Protein 6U8I (pdb70)

Nearest PDB structures (foldseek):
  2yem-assembly2_B  TM=1.000E+00  e=7.902E-17  Homo sapiens
  7oeo-assembly1_AAA  TM=9.994E-01  e=1.104E-16  Homo sapiens
  7jkz-assembly1_A  TM=9.967E-01  e=1.458E-16  Homo sapiens
  7jx7-assembly1_A  TM=9.937E-01  e=8.054E-15  Homo sapiens
  6wwb-assembly1_A  TM=9.922E-01  e=1.064E-14  Homo sapiens

Structure (mmCIF, N/CA/C/O backbone):
data_6U8I
#
_entry.id   6U8I
#
_cell.length_a   69.775
_cell.length_b   69.775
_cell.length_c   32.150
_cell.angle_alpha   90.000
_cell.angle_beta   90.000
_cell.angle_gamma   90.000
#
_symmetry.space_group_name_H-M   'P 4'
#
loop_
_entity.id
_entity.type
_entity.pdbx_description
1 polymer 'Bromodomain-containing protein 4'
2 polymer 'cyclic peptide 3.2_2'
3 non-polymer 'AMINO GROUP'
4 water water
#
loop_
_atom_site.group_PDB
_atom_site.id
_atom_site.type_symbol
_atom_site.label_atom_id
_atom_site.label_alt_id
_atom_site.label_comp_id
_atom_site.label_asym_id
_atom_site.label_entity_id
_atom_site.label_seq_id
_atom_site.pdbx_PDB_ins_code
_atom_site.Cartn_x
_atom_site.Cartn_y
_atom_site.Cartn_z
_atom_site.occupancy
_atom_site.B_iso_or_equiv
_atom_site.auth_seq_id
_atom_site.auth_comp_id
_atom_site.auth_asym_id
_atom_site.auth_atom_id
_atom_site.pdbx_PDB_model_num
ATOM 1 N N . SER A 1 10 ? 32.98215 -16.38919 -19.14852 1.000 26.65606 351 SER A N 1
ATOM 2 C CA . SER A 1 10 ? 31.74081 -17.11025 -18.89509 1.000 32.08447 351 SER A CA 1
ATOM 3 C C . SER A 1 10 ? 31.75921 -17.75968 -17.51650 1.000 32.36319 351 SER A C 1
ATOM 4 O O . SER A 1 10 ? 30.78472 -17.67834 -16.76902 1.000 33.08870 351 SER A O 1
ATOM 7 N N . GLU A 1 11 ? 32.87570 -18.41061 -17.18322 1.000 37.62493 352 GLU A N 1
ATOM 8 C CA . GLU A 1 11 ? 32.99665 -19.01757 -15.86299 1.000 40.64861 352 GLU A CA 1
ATOM 9 C C . GLU A 1 11 ? 33.11099 -17.95855 -14.77419 1.000 38.00138 352 GLU A C 1
ATOM 10 O O . GLU A 1 11 ? 32.65359 -18.17841 -13.64710 1.000 36.14550 352 GLU A O 1
ATOM 16 N N . GLN A 1 12 ? 33.71069 -16.80779 -15.08818 1.000 35.86483 353 GLN A N 1
ATOM 17 C CA . GLN A 1 12 ? 33.74623 -15.70889 -14.13102 1.000 38.90317 353 GLN A CA 1
ATOM 18 C C . GLN A 1 12 ? 32.40593 -14.99292 -14.04073 1.000 33.05511 353 GLN A C 1
ATOM 19 O O . GLN A 1 12 ? 32.08689 -14.41790 -12.99430 1.000 29.37741 353 GLN A O 1
ATOM 25 N N . LEU A 1 13 ? 31.61525 -15.00997 -15.11775 1.000 43.77217 354 LEU A N 1
ATOM 26 C CA . LEU A 1 13 ? 30.26180 -14.47088 -15.04109 1.000 33.04669 354 LEU A CA 1
ATOM 27 C C . LEU A 1 13 ? 29.37799 -15.31917 -14.13789 1.000 27.58237 354 LEU A C 1
ATOM 28 O O . LEU A 1 13 ? 28.48567 -14.78590 -13.46875 1.000 29.51285 354 LEU A O 1
ATOM 33 N N . LYS A 1 14 ? 29.60690 -16.63501 -14.10656 1.000 26.50033 355 LYS A N 1
ATOM 34 C CA . LYS A 1 14 ? 28.88994 -17.48426 -13.16273 1.000 32.74606 355 LYS A CA 1
ATOM 35 C C . LYS A 1 14 ? 29.27465 -17.16122 -11.72605 1.000 34.23584 355 LYS A C 1
ATOM 36 O O . LYS A 1 14 ? 28.43457 -17.25681 -10.82359 1.000 33.93501 355 LYS A O 1
ATOM 42 N N . CYS A 1 15 ? 30.53314 -16.77935 -11.49540 1.000 21.57719 356 CYS A N 1
ATOM 43 C CA . CYS A 1 15 ? 30.93975 -16.34902 -10.16270 1.000 28.33586 356 CYS A CA 1
ATOM 44 C C . CYS A 1 15 ? 30.26394 -15.03846 -9.78133 1.000 29.04737 356 CYS A C 1
ATOM 45 O O . CYS A 1 15 ? 29.90150 -14.83691 -8.61646 1.000 25.46712 356 CYS A O 1
ATOM 48 N N . CYS A 1 16 ? 30.08251 -14.13800 -10.75141 1.000 21.33589 357 CYS A N 1
ATOM 49 C CA . CYS A 1 16 ? 29.37955 -12.88803 -10.48064 1.000 26.65924 357 CYS A CA 1
ATOM 50 C C . CYS A 1 16 ? 27.94037 -13.14654 -10.05418 1.000 29.40750 357 CYS A C 1
ATOM 51 O O . CYS A 1 16 ? 27.39676 -12.42702 -9.20775 1.000 29.05824 357 CYS A O 1
ATOM 54 N N . SER A 1 17 ? 27.30478 -14.16937 -10.63186 1.000 30.30213 358 SER A N 1
ATOM 55 C CA . SER A 1 17 ? 25.96216 -14.53769 -10.19827 1.000 30.07863 358 SER A CA 1
ATOM 56 C C . SER A 1 17 ? 25.97303 -15.12836 -8.79454 1.000 20.45610 358 SER A C 1
ATOM 57 O O . SER A 1 17 ? 25.02355 -14.92407 -8.02968 1.000 28.02948 358 SER A O 1
ATOM 60 N N . GLY A 1 18 ? 27.03184 -15.85647 -8.43756 1.000 21.02106 359 GLY A N 1
ATOM 61 C CA . GLY A 1 18 ? 27.12796 -16.38560 -7.08748 1.000 27.18055 359 GLY A CA 1
ATOM 62 C C . GLY A 1 18 ? 27.41991 -15.30842 -6.06063 1.000 26.94155 359 GLY A C 1
ATOM 63 O O . GLY A 1 18 ? 26.93601 -15.37183 -4.92701 1.000 29.47344 359 GLY A O 1
ATOM 64 N N . ILE A 1 19 ? 28.21746 -14.30717 -6.44030 1.000 22.52212 360 ILE A N 1
ATOM 65 C CA . ILE A 1 19 ? 28.49798 -13.19212 -5.53906 1.000 24.75173 360 ILE A CA 1
ATOM 66 C C . ILE A 1 19 ? 27.21927 -12.41970 -5.24448 1.000 30.38737 360 ILE A C 1
ATOM 67 O O . ILE A 1 19 ? 26.91165 -12.10591 -4.08804 1.000 28.65138 360 ILE A O 1
ATOM 72 N N . LEU A 1 20 ? 26.45074 -12.10713 -6.29054 1.000 23.50298 361 LEU A N 1
ATOM 73 C CA . LEU A 1 20 ? 25.18364 -11.41413 -6.09259 1.000 20.40494 361 LEU A CA 1
ATOM 74 C C . LEU A 1 20 ? 24.19301 -12.27445 -5.32043 1.000 23.64009 361 LEU A C 1
ATOM 75 O O . LEU A 1 20 ? 23.34200 -11.74430 -4.59611 1.000 22.19720 361 LEU A O 1
ATOM 80 N N . LYS A 1 21 ? 24.28921 -13.59917 -5.45727 1.000 24.31342 362 LYS A N 1
ATOM 81 C CA . LYS A 1 21 ? 23.40167 -14.48536 -4.71218 1.000 25.81360 362 LYS A CA 1
ATOM 82 C C . LYS A 1 21 ? 23.68057 -14.41358 -3.21551 1.000 24.89869 362 LYS A C 1
ATOM 83 O O . LYS A 1 21 ? 22.74581 -14.39796 -2.40586 1.000 23.02784 362 LYS A O 1
ATOM 89 N N . GLU A 1 22 ? 24.95868 -14.36794 -2.82614 1.000 19.96901 363 GLU A N 1
ATOM 90 C CA . GLU A 1 22 ? 25.28187 -14.19541 -1.41355 1.000 26.28785 363 GLU A CA 1
ATOM 91 C C . GLU A 1 22 ? 24.94666 -12.78946 -0.93347 1.000 24.12327 363 GLU A C 1
ATOM 92 O O . GLU A 1 22 ? 24.54164 -12.61081 0.22061 1.000 26.34901 363 GLU A O 1
ATOM 98 N N . MET A 1 23 ? 25.10447 -11.78353 -1.79824 1.000 26.82128 364 MET A N 1
ATOM 99 C CA . MET A 1 23 ? 24.68539 -10.43267 -1.43969 1.000 24.51769 364 MET A CA 1
ATOM 100 C C . MET A 1 23 ? 23.18991 -10.37277 -1.15368 1.000 25.33560 364 MET A C 1
ATOM 101 O O . MET A 1 23 ? 22.73911 -9.51857 -0.38127 1.000 20.02028 364 MET A O 1
ATOM 106 N N . PHE A 1 24 ? 22.41046 -11.27038 -1.75908 1.000 20.59005 365 PHE A N 1
ATOM 107 C CA . PHE A 1 24 ? 20.98636 -11.39552 -1.47920 1.000 20.56181 365 PHE A CA 1
ATOM 108 C C . PHE A 1 24 ? 20.68415 -12.32600 -0.31247 1.000 19.43166 365 PHE A C 1
ATOM 109 O O . PHE A 1 24 ? 19.54420 -12.34037 0.16493 1.000 21.34374 365 PHE A O 1
ATOM 117 N N . ALA A 1 25 ? 21.66446 -13.09836 0.15025 1.000 17.65889 366 ALA A N 1
ATOM 118 C CA . ALA A 1 25 ? 21.41842 -14.11504 1.16123 1.000 18.62194 366 ALA A CA 1
ATOM 119 C C . ALA A 1 25 ? 20.99887 -13.48455 2.48707 1.000 21.45277 366 ALA A C 1
ATOM 120 O O . ALA A 1 25 ? 21.28736 -12.32006 2.77763 1.000 20.87685 366 ALA A O 1
ATOM 122 N N . LYS A 1 26 ? 20.30669 -14.28605 3.30104 1.000 20.28119 367 LYS A N 1
ATOM 123 C CA . LYS A 1 26 ? 19.80964 -13.81414 4.58822 1.000 26.31168 367 LYS A CA 1
ATOM 124 C C . LYS A 1 26 ? 20.93678 -13.47254 5.55667 1.000 27.25926 367 LYS A C 1
ATOM 125 O O . LYS A 1 26 ? 20.70446 -12.74337 6.52732 1.000 28.88487 367 LYS A O 1
ATOM 131 N N . LYS A 1 27 ? 22.15226 -13.96735 5.30962 1.000 26.13808 368 LYS A N 1
ATOM 132 C CA . LYS A 1 27 ? 23.26686 -13.65794 6.19843 1.000 26.51311 368 LYS A CA 1
ATOM 133 C C . LYS A 1 27 ? 23.60087 -12.17070 6.18932 1.000 25.41078 368 LYS A C 1
ATOM 134 O O . LYS A 1 27 ? 24.07693 -11.63654 7.19748 1.000 26.85658 368 LYS A O 1
ATOM 140 N N . HIS A 1 28 ? 23.35626 -11.48634 5.07175 1.000 20.97815 369 HIS A N 1
ATOM 141 C CA . HIS A 1 28 ? 23.68904 -10.07489 4.92573 1.000 22.68692 369 HIS A CA 1
ATOM 142 C C . HIS A 1 28 ? 22.46055 -9.17419 4.89227 1.000 28.91029 369 HIS A C 1
ATOM 143 O O . HIS A 1 28 ? 22.60185 -7.96428 4.68531 1.000 29.83668 369 HIS A O 1
ATOM 150 N N . ALA A 1 29 ? 21.26374 -9.72901 5.10543 1.000 23.57434 370 ALA A N 1
ATOM 151 C CA . ALA A 1 29 ? 20.03626 -8.97522 4.86468 1.000 26.54793 370 ALA A CA 1
ATOM 152 C C . ALA A 1 29 ? 19.91916 -7.75251 5.76667 1.000 24.11098 370 ALA A C 1
ATOM 153 O O . ALA A 1 29 ? 19.29902 -6.75575 5.37802 1.000 24.50585 370 ALA A O 1
ATOM 155 N N . ALA A 1 30 ? 20.50868 -7.79890 6.96268 1.000 20.28664 371 ALA A N 1
ATOM 156 C CA . ALA A 1 30 ? 20.34681 -6.69790 7.90529 1.000 21.41550 371 ALA A CA 1
ATOM 157 C C . ALA A 1 30 ? 20.99224 -5.40629 7.41875 1.000 28.97808 371 ALA A C 1
ATOM 158 O O . ALA A 1 30 ? 20.58582 -4.32510 7.85842 1.000 26.49028 371 ALA A O 1
ATOM 160 N N . TYR A 1 31 ? 21.98252 -5.48659 6.52723 1.000 23.25235 372 TYR A N 1
ATOM 161 C CA . TYR A 1 31 ? 22.59034 -4.29632 5.95207 1.000 22.05364 372 TYR A CA 1
ATOM 162 C C . TYR A 1 31 ? 22.51487 -4.23525 4.43315 1.000 24.45736 372 TYR A C 1
ATOM 163 O O . TYR A 1 31 ? 22.84715 -3.19086 3.86131 1.000 28.09993 372 TYR A O 1
ATOM 172 N N . ALA A 1 32 ? 22.07845 -5.30259 3.76465 1.000 22.30731 373 ALA A N 1
ATOM 173 C CA . ALA A 1 32 ? 22.02288 -5.31269 2.30886 1.000 21.56183 373 ALA A CA 1
ATOM 174 C C . ALA A 1 32 ? 20.65389 -4.94986 1.74976 1.000 27.39163 373 ALA A C 1
ATOM 175 O O . ALA A 1 32 ? 20.55717 -4.62906 0.55936 1.000 24.10664 373 ALA A O 1
ATOM 177 N N . TRP A 1 33 ? 19.60451 -4.97497 2.57264 1.000 26.66131 374 TRP A N 1
ATOM 178 C CA . TRP A 1 33 ? 18.25588 -4.77725 2.04927 1.000 19.23185 374 TRP A CA 1
ATOM 179 C C . TRP A 1 33 ? 18.00213 -3.41510 1.39595 1.000 23.96639 374 TRP A C 1
ATOM 180 O O . TRP A 1 33 ? 17.17764 -3.37476 0.46601 1.000 20.16161 374 TRP A O 1
ATOM 191 N N . PRO A 1 34 ? 18.62311 -2.29555 1.79906 1.000 20.68265 375 PRO A N 1
ATOM 192 C CA . PRO A 1 34 ? 18.33369 -1.02642 1.10466 1.000 23.70269 375 PRO A CA 1
ATOM 193 C C . PRO A 1 34 ? 18.73095 -1.02050 -0.36232 1.000 22.62058 375 PRO A C 1
ATOM 194 O O . PRO A 1 34 ? 18.32704 -0.10314 -1.08925 1.000 22.92717 375 PRO A O 1
ATOM 198 N N . PHE A 1 35 ? 19.49660 -2.00828 -0.82027 1.000 17.74918 376 PHE A N 1
ATOM 199 C CA . PHE A 1 35 ? 19.98489 -2.05326 -2.19022 1.000 19.23307 376 PHE A CA 1
ATOM 200 C C . PHE A 1 35 ? 19.33632 -3.16625 -3.00111 1.000 20.24708 376 PHE A C 1
ATOM 201 O O . PHE A 1 35 ? 19.75065 -3.41408 -4.13825 1.000 20.75322 376 PHE A O 1
ATOM 209 N N . TYR A 1 36 ? 18.32158 -3.83315 -2.44475 1.000 20.24784 377 TYR A N 1
ATOM 210 C CA . TYR A 1 36 ? 17.67460 -4.93936 -3.14338 1.000 21.62068 377 TYR A CA 1
ATOM 211 C C . TYR A 1 36 ? 17.00365 -4.46968 -4.42858 1.000 26.22349 377 TYR A C 1
ATOM 212 O O . TYR A 1 36 ? 17.19214 -5.06663 -5.49459 1.000 22.45167 377 TYR A O 1
ATOM 221 N N . LYS A 1 37 ? 16.21623 -3.40378 -4.34615 1.000 21.79964 378 LYS A N 1
ATOM 222 C CA . LYS A 1 37 ? 15.33606 -2.96941 -5.41738 1.000 25.24488 378 LYS A CA 1
ATOM 223 C C . LYS A 1 37 ? 15.62415 -1.52353 -5.81027 1.000 25.67625 378 LYS A C 1
ATOM 224 O O . LYS A 1 37 ? 16.28316 -0.78859 -5.06429 1.000 22.25853 378 LYS A O 1
ATOM 230 N N . PRO A 1 38 ? 15.16539 -1.08785 -6.98863 1.000 19.29547 379 PRO A N 1
ATOM 231 C CA . PRO A 1 38 ? 15.44101 0.28859 -7.42010 1.000 28.56129 379 PRO A CA 1
ATOM 232 C C . PRO A 1 38 ? 14.87409 1.31638 -6.45295 1.000 26.99381 379 PRO A C 1
ATOM 233 O O . PRO A 1 38 ? 13.84392 1.10158 -5.81016 1.000 31.87524 379 PRO A O 1
ATOM 237 N N . VAL A 1 39 ? 15.56826 2.44778 -6.35834 1.000 29.88871 380 VAL A N 1
ATOM 238 C CA . VAL A 1 39 ? 15.12917 3.55288 -5.51189 1.000 25.85694 380 VAL A CA 1
ATOM 239 C C . VAL A 1 39 ? 13.91644 4.20226 -6.17295 1.000 31.31586 380 VAL A C 1
ATOM 240 O O . VAL A 1 39 ? 14.04935 4.91489 -7.17164 1.000 27.97261 380 VAL A O 1
ATOM 244 N N . ASP A 1 40 ? 12.73095 3.94933 -5.62313 1.000 33.16947 381 ASP A N 1
ATOM 245 C CA . ASP A 1 40 ? 11.49068 4.52668 -6.13707 1.000 29.48795 381 ASP A CA 1
ATOM 246 C C . ASP A 1 40 ? 11.42302 5.97892 -5.68178 1.000 30.52309 381 ASP A C 1
ATOM 247 O O . ASP A 1 40 ? 11.01327 6.27048 -4.55629 1.000 26.88946 381 ASP A O 1
ATOM 252 N N . VAL A 1 41 ? 11.82122 6.90017 -6.56356 1.000 30.98147 382 VAL A N 1
ATOM 253 C CA . VAL A 1 41 ? 11.89784 8.30662 -6.17734 1.000 33.69590 382 VAL A CA 1
ATOM 254 C C . VAL A 1 41 ? 10.51451 8.87175 -5.88483 1.000 28.24692 382 VAL A C 1
ATOM 255 O O . VAL A 1 41 ? 10.37104 9.77744 -5.05441 1.000 32.88615 382 VAL A O 1
ATOM 259 N N . GLU A 1 42 ? 9.47752 8.34909 -6.54174 1.000 30.91738 383 GLU A N 1
ATOM 260 C CA . GLU A 1 42 ? 8.12967 8.86043 -6.32466 1.000 34.52839 383 GLU A CA 1
ATOM 261 C C . GLU A 1 42 ? 7.54159 8.34873 -5.01484 1.000 39.79318 383 GLU A C 1
ATOM 262 O O . GLU A 1 42 ? 6.92272 9.11696 -4.26912 1.000 35.75417 383 GLU A O 1
ATOM 268 N N . ALA A 1 43 ? 7.71913 7.05757 -4.71779 1.000 32.16702 384 ALA A N 1
ATOM 269 C CA . ALA A 1 43 ? 7.12188 6.49805 -3.51030 1.000 27.88946 384 ALA A CA 1
ATOM 270 C C . ALA A 1 43 ? 7.88712 6.90813 -2.25841 1.000 26.85519 384 ALA A C 1
ATOM 271 O O . ALA A 1 43 ? 7.28606 7.05802 -1.18897 1.000 32.79797 384 ALA A O 1
ATOM 273 N N . LEU A 1 44 ? 9.20208 7.09609 -2.36640 1.000 27.00708 385 LEU A N 1
ATOM 274 C CA . LEU A 1 44 ? 10.03404 7.42906 -1.21796 1.000 31.50690 385 LEU A CA 1
ATOM 275 C C . LEU A 1 44 ? 10.12301 8.92511 -0.95063 1.000 33.06587 385 LEU A C 1
ATOM 276 O O . LEU A 1 44 ? 10.67602 9.31894 0.08172 1.000 33.97939 385 LEU A O 1
ATOM 281 N N . GLY A 1 45 ? 9.60142 9.76068 -1.84252 1.000 27.45383 386 GLY A N 1
ATOM 282 C CA . GLY A 1 45 ? 9.65848 11.19825 -1.63759 1.000 24.44115 386 GLY A CA 1
ATOM 283 C C . GLY A 1 45 ? 11.05106 11.78388 -1.72427 1.000 31.05910 386 GLY A C 1
ATOM 284 O O . GLY A 1 45 ? 11.38258 12.69932 -0.96026 1.000 41.23987 386 GLY A O 1
ATOM 285 N N . LEU A 1 46 ? 11.88034 11.27382 -2.63518 1.000 33.77678 387 LEU A N 1
ATOM 286 C CA . LEU A 1 46 ? 13.23227 11.79057 -2.84501 1.000 34.97311 387 LEU A CA 1
ATOM 287 C C . LEU A 1 46 ? 13.20827 12.65955 -4.09982 1.000 29.75566 387 LEU A C 1
ATOM 288 O O . LEU A 1 46 ? 13.68043 12.27796 -5.17111 1.000 29.93731 387 LEU A O 1
ATOM 293 N N . HIS A 1 47 ? 12.64604 13.85773 -3.94957 1.000 30.94055 388 HIS A N 1
ATOM 294 C CA . HIS A 1 47 ? 12.36485 14.74160 -5.07391 1.000 35.20790 388 HIS A CA 1
ATOM 295 C C . HIS A 1 47 ? 13.60197 15.45043 -5.60769 1.000 34.81806 388 HIS A C 1
ATOM 296 O O . HIS A 1 47 ? 13.46970 16.34620 -6.44813 1.000 39.41957 388 HIS A O 1
ATOM 303 N N . ASP A 1 48 ? 14.79334 15.08109 -5.14198 1.000 38.24027 389 ASP A N 1
ATOM 304 C CA . ASP A 1 48 ? 16.03974 15.60523 -5.68397 1.000 32.41643 389 ASP A CA 1
ATOM 305 C C . ASP A 1 48 ? 16.96575 14.49713 -6.16330 1.000 36.24500 389 ASP A C 1
ATOM 306 O O . ASP A 1 48 ? 18.10232 14.78193 -6.55751 1.000 44.31104 389 ASP A O 1
ATOM 311 N N . TYR A 1 49 ? 16.50660 13.24383 -6.13931 1.000 28.70337 390 TYR A N 1
ATOM 312 C CA . TYR A 1 49 ? 17.37553 12.11161 -6.44278 1.000 28.02347 390 TYR A CA 1
ATOM 313 C C . TYR A 1 49 ? 17.77812 12.09756 -7.91273 1.000 29.28180 390 TYR A C 1
ATOM 314 O O . TYR A 1 49 ? 18.95655 11.91718 -8.24055 1.000 30.47560 390 TYR A O 1
ATOM 323 N N . CYS A 1 50 ? 16.81128 12.28245 -8.81584 1.000 36.95258 391 CYS A N 1
ATOM 324 C CA . CYS A 1 50 ? 17.11254 12.22960 -10.24232 1.000 31.04123 391 CYS A CA 1
ATOM 325 C C . CYS A 1 50 ? 18.00061 13.38123 -10.69528 1.000 30.87963 391 CYS A C 1
ATOM 326 O O . CYS A 1 50 ? 18.69181 13.24930 -11.71089 1.000 39.74290 391 CYS A O 1
ATOM 329 N N . ASP A 1 51 ? 17.99991 14.50238 -9.97219 1.000 29.72138 392 ASP A N 1
ATOM 330 C CA . ASP A 1 51 ? 18.92240 15.58621 -10.28823 1.000 32.12779 392 ASP A CA 1
ATOM 331 C C . ASP A 1 51 ? 20.34187 15.26808 -9.84053 1.000 39.27717 392 ASP A C 1
ATOM 332 O O . ASP A 1 51 ? 21.30403 15.72568 -10.46692 1.000 38.78122 392 ASP A O 1
ATOM 337 N N . ILE A 1 52 ? 20.48921 14.49244 -8.77101 1.000 34.95449 393 ILE A N 1
ATOM 338 C CA . ILE A 1 52 ? 21.80616 14.14684 -8.24912 1.000 30.77903 393 ILE A CA 1
ATOM 339 C C . ILE A 1 52 ? 22.32267 12.85026 -8.85891 1.000 29.65788 393 ILE A C 1
ATOM 340 O O . ILE A 1 52 ? 23.49025 12.76040 -9.24493 1.000 34.69275 393 ILE A O 1
ATOM 345 N N . ILE A 1 53 ? 21.46990 11.83902 -8.96760 1.000 30.56606 394 ILE A N 1
ATOM 346 C CA . ILE A 1 53 ? 21.85764 10.53042 -9.47861 1.000 34.97382 394 ILE A CA 1
ATOM 347 C C . ILE A 1 53 ? 21.38197 10.43038 -10.92169 1.000 32.56935 394 ILE A C 1
ATOM 348 O O . ILE A 1 53 ? 20.17801 10.34187 -11.18551 1.000 34.64775 394 ILE A O 1
ATOM 353 N N . LYS A 1 54 ? 22.32738 10.44036 -11.86060 1.000 33.80952 395 LYS A N 1
ATOM 354 C CA . LYS A 1 54 ? 22.00033 10.32893 -13.27536 1.000 30.39344 395 LYS A CA 1
ATOM 355 C C . LYS A 1 54 ? 21.95777 8.88999 -13.76825 1.000 33.28292 395 LYS A C 1
ATOM 356 O O . LYS A 1 54 ? 21.32288 8.62134 -14.79439 1.000 40.10491 395 LYS A O 1
ATOM 362 N N . HIS A 1 55 ? 22.61103 7.96317 -13.06968 1.000 33.18631 396 HIS A N 1
ATOM 363 C CA . HIS A 1 55 ? 22.66287 6.55631 -13.46595 1.000 31.71308 396 HIS A CA 1
ATOM 364 C C . HIS A 1 55 ? 22.36797 5.69377 -12.24682 1.000 27.19789 396 HIS A C 1
ATOM 365 O O . HIS A 1 55 ? 23.28770 5.18333 -11.59232 1.000 28.93341 396 HIS A O 1
ATOM 372 N N . PRO A 1 56 ? 21.09409 5.50813 -11.91253 1.000 33.41672 397 PRO A N 1
ATOM 373 C CA . PRO A 1 56 ? 20.74922 4.65830 -10.76961 1.000 28.42549 397 PRO A CA 1
ATOM 374 C C . PRO A 1 56 ? 21.05199 3.19673 -11.05765 1.000 20.76317 397 PRO A C 1
ATOM 375 O O . PRO A 1 56 ? 21.11631 2.75806 -12.20804 1.000 21.43397 397 PRO A O 1
ATOM 379 N N . MET A 1 57 ? 21.24160 2.43887 -9.97987 1.000 24.58280 398 MET A N 1
ATOM 380 C CA . MET A 1 57 ? 21.53084 1.01675 -10.09301 1.000 21.84808 398 MET A CA 1
ATOM 381 C C . MET A 1 57 ? 21.17244 0.33421 -8.78139 1.000 24.94491 398 MET A C 1
ATOM 382 O O . MET A 1 57 ? 21.31487 0.91755 -7.70316 1.000 20.94579 398 MET A O 1
ATOM 387 N N . ASP A 1 58 ? 20.70146 -0.90639 -8.88910 1.000 22.72440 399 ASP A N 1
ATOM 388 C CA . ASP A 1 58 ? 20.32758 -1.69314 -7.72386 1.000 18.30295 399 ASP A CA 1
ATOM 389 C C . ASP A 1 58 ? 20.66257 -3.15423 -7.98537 1.000 23.32376 399 ASP A C 1
ATOM 390 O O . ASP A 1 58 ? 20.98220 -3.54988 -9.10928 1.000 18.56919 399 ASP A O 1
ATOM 395 N N . MET A 1 59 ? 20.56573 -3.96202 -6.92541 1.000 21.91796 400 MET A N 1
ATOM 396 C CA . MET A 1 59 ? 20.89671 -5.37916 -7.03772 1.000 22.56186 400 MET A CA 1
ATOM 397 C C . MET A 1 59 ? 19.91149 -6.12839 -7.92741 1.000 22.94886 400 MET A C 1
ATOM 398 O O . MET A 1 59 ? 20.29937 -7.09013 -8.60050 1.000 24.15850 400 MET A O 1
ATOM 403 N N . SER A 1 60 ? 18.64207 -5.71222 -7.94621 1.000 24.56450 401 SER A N 1
ATOM 404 C CA . SER A 1 60 ? 17.65779 -6.39815 -8.77873 1.000 24.94639 401 SER A CA 1
ATOM 405 C C . SER A 1 60 ? 17.88968 -6.11583 -10.25761 1.000 25.51378 401 SER A C 1
ATOM 406 O O . SER A 1 60 ? 17.72848 -7.00873 -11.09799 1.000 23.15831 401 SER A O 1
ATOM 409 N N . THR A 1 61 ? 18.25913 -4.87890 -10.59670 1.000 26.67102 402 THR A N 1
ATOM 410 C CA . THR A 1 61 ? 18.59215 -4.56639 -11.98217 1.000 27.17539 402 THR A CA 1
ATOM 411 C C . THR A 1 61 ? 19.83942 -5.32011 -12.42603 1.000 28.91212 402 THR A C 1
ATOM 412 O O . THR A 1 61 ? 19.87486 -5.87941 -13.52890 1.000 29.44482 402 THR A O 1
ATOM 416 N N . ILE A 1 62 ? 20.86852 -5.35001 -11.57457 1.000 21.00468 403 ILE A N 1
ATOM 417 C CA . ILE A 1 62 ? 22.07665 -6.11307 -11.87855 1.000 22.13732 403 ILE A CA 1
ATOM 418 C C . ILE A 1 62 ? 21.73685 -7.57985 -12.11270 1.000 21.00060 403 ILE A C 1
ATOM 419 O O . ILE A 1 62 ? 22.28060 -8.22200 -13.02013 1.000 21.21168 403 ILE A O 1
ATOM 424 N N . LYS A 1 63 ? 20.82324 -8.12946 -11.30757 1.000 23.27336 404 LYS A N 1
ATOM 425 C CA . LYS A 1 63 ? 20.43671 -9.52699 -11.47202 1.000 27.55078 404 LYS A CA 1
ATOM 426 C C . LYS A 1 63 ? 19.76094 -9.76007 -12.81684 1.000 30.47507 404 LYS A C 1
ATOM 427 O O . LYS A 1 63 ? 20.02805 -10.76381 -13.48757 1.000 26.82358 404 LYS A O 1
ATOM 433 N N . SER A 1 64 ? 18.88102 -8.84386 -13.22854 1.000 19.78051 405 SER A N 1
ATOM 434 C CA . SER A 1 64 ? 18.22222 -8.98982 -14.52161 1.000 24.82178 405 SER A CA 1
ATOM 435 C C . SER A 1 64 ? 19.20726 -8.83971 -15.67340 1.000 24.46181 405 SER A C 1
ATOM 436 O O . SER A 1 64 ? 19.03364 -9.47348 -16.72090 1.000 27.63856 405 SER A O 1
ATOM 439 N N . LYS A 1 65 ? 20.24125 -8.01176 -15.50109 1.000 25.13087 406 LYS A N 1
ATOM 440 C CA . LYS A 1 65 ? 21.24806 -7.85924 -16.54596 1.000 28.23269 406 LYS A CA 1
ATOM 441 C C . LYS A 1 65 ? 22.17169 -9.06846 -16.61728 1.000 28.01974 406 LYS A C 1
ATOM 442 O O . LYS A 1 65 ? 22.68991 -9.38576 -17.69349 1.000 31.31593 406 LYS A O 1
ATOM 448 N N . LEU A 1 66 ? 22.39380 -9.74967 -15.49045 1.000 29.14980 407 LEU A N 1
ATOM 449 C CA . LEU A 1 66 ? 23.12717 -11.01103 -15.52589 1.000 22.22980 407 LEU A CA 1
ATOM 450 C C . LEU A 1 66 ? 22.30585 -12.10161 -16.20058 1.000 25.57222 407 LEU A C 1
ATOM 451 O O . LEU A 1 66 ? 22.84320 -12.90695 -16.96987 1.000 30.74799 407 LEU A O 1
ATOM 456 N N . GLU A 1 67 ? 21.00100 -12.14340 -15.92244 1.000 28.97712 408 GLU A N 1
ATOM 457 C CA . GLU A 1 67 ? 20.14199 -13.14588 -16.54304 1.000 29.99407 408 GLU A CA 1
ATOM 458 C C . GLU A 1 67 ? 20.01196 -12.90880 -18.04207 1.000 31.87991 408 GLU A C 1
ATOM 459 O O . GLU A 1 67 ? 19.93267 -13.86439 -18.82294 1.000 27.92673 408 GLU A O 1
ATOM 465 N N . ALA A 1 68 ? 19.99094 -11.64492 -18.46265 1.000 28.74613 409 ALA A N 1
ATOM 466 C CA . ALA A 1 68 ? 19.93320 -11.30628 -19.87835 1.000 33.04403 409 ALA A CA 1
ATOM 467 C C . ALA A 1 68 ? 21.30031 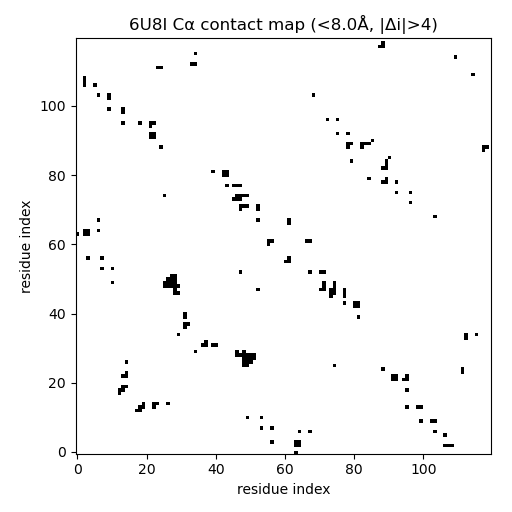-11.32877 -20.54855 1.000 31.56435 409 ALA A C 1
ATOM 468 O O . ALA A 1 68 ? 21.38665 -11.02629 -21.74383 1.000 29.73664 409 ALA A O 1
ATOM 470 N N . ARG A 1 69 ? 22.35805 -11.67331 -19.80943 1.000 22.77750 410 ARG A N 1
ATOM 471 C CA . ARG A 1 69 ? 23.71848 -11.74873 -20.34488 1.000 29.59197 410 ARG A CA 1
ATOM 472 C C . ARG A 1 69 ? 24.15744 -10.41116 -20.93715 1.000 27.74802 410 ARG A C 1
ATOM 473 O O . ARG A 1 69 ? 24.81703 -10.35591 -21.97721 1.000 28.10544 410 ARG A O 1
ATOM 481 N N . GLU A 1 70 ? 23.79180 -9.31983 -20.26111 1.000 29.51047 411 GLU A N 1
ATOM 482 C CA . GLU A 1 70 ? 24.15290 -7.98962 -20.73758 1.000 29.80976 411 GLU A CA 1
ATOM 483 C C . GLU A 1 70 ? 25.60037 -7.63838 -20.41695 1.000 28.11282 411 GLU A C 1
ATOM 484 O O . GLU A 1 70 ? 26.23343 -6.89391 -21.17396 1.000 31.03775 411 GLU A O 1
ATOM 490 N N . TYR A 1 71 ? 26.13990 -8.15677 -19.31593 1.000 29.96938 412 TYR A N 1
ATOM 491 C CA . TYR A 1 71 ? 27.52965 -7.90077 -18.96262 1.000 31.75597 412 TYR A CA 1
ATOM 492 C C . TYR A 1 71 ? 28.45180 -8.75534 -19.82236 1.000 29.86903 412 TYR A C 1
ATOM 493 O O . TYR A 1 71 ? 28.27439 -9.97393 -19.91794 1.000 26.76373 412 TYR A O 1
ATOM 502 N N . ARG A 1 72 ? 29.44074 -8.11280 -20.44641 1.000 40.64628 413 ARG A N 1
ATOM 503 C CA . ARG A 1 72 ? 30.39137 -8.84528 -21.27556 1.000 39.01935 413 ARG A CA 1
ATOM 504 C C . ARG A 1 72 ? 31.39945 -9.61388 -20.42974 1.000 37.12866 413 ARG A C 1
ATOM 505 O O . ARG A 1 72 ? 31.71586 -10.76909 -20.73587 1.000 47.68827 413 ARG A O 1
ATOM 513 N N . ASP A 1 73 ? 31.90871 -8.99806 -19.36412 1.000 33.80466 414 ASP A N 1
ATOM 514 C CA . ASP A 1 73 ? 32.89838 -9.62972 -18.50430 1.000 36.26594 414 ASP A CA 1
ATOM 515 C C . ASP A 1 73 ? 32.55279 -9.34112 -17.04893 1.000 33.18354 414 ASP A C 1
ATOM 516 O O . ASP A 1 73 ? 31.55821 -8.67642 -16.74175 1.000 28.43291 414 ASP A O 1
ATOM 521 N N . ALA A 1 74 ? 33.39234 -9.85113 -16.14488 1.000 34.73267 415 ALA A N 1
ATOM 522 C CA . ALA A 1 74 ? 33.17633 -9.62693 -14.72015 1.000 19.91058 415 ALA A CA 1
ATOM 523 C C . ALA A 1 74 ? 33.46238 -8.18460 -14.32466 1.000 27.79740 415 ALA A C 1
ATOM 524 O O . ALA A 1 74 ? 32.90645 -7.69349 -13.33535 1.000 27.27314 415 ALA A O 1
ATOM 526 N N . GLN A 1 75 ? 34.32215 -7.49326 -15.07637 1.000 29.61080 416 GLN A N 1
ATOM 527 C CA . GLN A 1 75 ? 34.66009 -6.11720 -14.72921 1.000 25.52946 416 GLN A CA 1
ATOM 528 C C . GLN A 1 75 ? 33.47706 -5.18394 -14.95324 1.000 35.13369 416 GLN A C 1
ATOM 529 O O . GLN A 1 75 ? 33.27874 -4.23096 -14.19041 1.000 35.69618 416 GLN A O 1
ATOM 535 N N . GLU A 1 76 ? 32.67787 -5.43944 -15.99155 1.000 30.34504 417 GLU A N 1
ATOM 536 C CA . GLU A 1 76 ? 31.49343 -4.61778 -16.21540 1.000 26.89203 417 GLU A CA 1
ATOM 537 C C . GLU A 1 76 ? 30.43877 -4.87624 -15.14720 1.000 25.23244 417 GLU A C 1
ATOM 538 O O . GLU A 1 76 ? 29.73164 -3.95227 -14.72757 1.000 18.78843 417 GLU A O 1
ATOM 544 N N . PHE A 1 77 ? 30.31603 -6.12911 -14.70211 1.000 27.57862 418 PHE A N 1
ATOM 545 C CA . PHE A 1 77 ? 29.42676 -6.44383 -13.58878 1.000 25.30352 418 PHE A CA 1
ATOM 546 C C . PHE A 1 77 ? 29.84557 -5.69622 -12.32928 1.000 25.05919 418 PHE A C 1
ATOM 547 O O . PHE A 1 77 ? 29.01193 -5.09318 -11.64337 1.000 28.93642 418 PHE A O 1
ATOM 555 N N . GLY A 1 78 ? 31.14103 -5.73110 -12.00709 1.000 27.49069 419 GLY A N 1
ATOM 556 C CA . GLY A 1 78 ? 31.62236 -5.04144 -10.82267 1.000 26.74327 419 GLY A CA 1
ATOM 557 C C . GLY A 1 78 ? 31.46765 -3.53678 -10.90314 1.000 23.52819 419 GLY A C 1
ATOM 558 O O . GLY A 1 78 ? 31.31246 -2.86955 -9.87656 1.000 24.96725 419 GLY A O 1
ATOM 559 N N . ALA A 1 79 ? 31.50577 -2.98057 -12.11613 1.000 21.79343 420 ALA A N 1
ATOM 560 C CA . ALA A 1 79 ? 31.30401 -1.54405 -12.27180 1.000 23.72632 420 ALA A CA 1
ATOM 561 C C . ALA A 1 79 ? 29.88036 -1.14498 -11.90411 1.000 25.88435 420 ALA A C 1
ATOM 562 O O . ALA A 1 79 ? 29.66380 -0.09497 -11.28742 1.000 22.54076 420 ALA A O 1
ATOM 564 N N . ASP A 1 80 ? 28.89649 -1.96922 -12.27304 1.000 20.51764 421 ASP A N 1
ATOM 565 C CA . ASP A 1 80 ? 27.51595 -1.67918 -11.89943 1.000 24.42345 421 ASP A CA 1
ATOM 566 C C . ASP A 1 80 ? 27.30949 -1.82566 -10.39756 1.000 29.24646 421 ASP A C 1
ATOM 567 O O . ASP A 1 80 ? 26.56149 -1.05039 -9.79024 1.000 23.82424 421 ASP A O 1
ATOM 572 N N . VAL A 1 81 ? 27.96177 -2.81546 -9.78259 1.000 22.60934 422 VAL A N 1
AT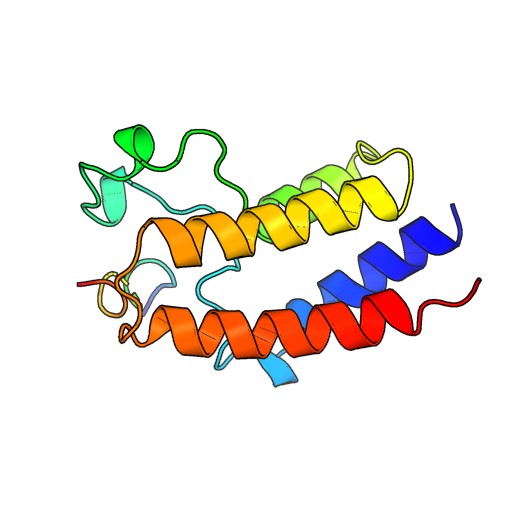OM 573 C CA . VAL A 1 81 ? 27.86459 -2.98324 -8.33533 1.000 25.15296 422 VAL A CA 1
ATOM 574 C C . VAL A 1 81 ? 28.44723 -1.77138 -7.62134 1.000 23.32777 422 VAL A C 1
ATOM 575 O O . VAL A 1 81 ? 27.86554 -1.25759 -6.65770 1.000 24.06915 422 VAL A O 1
ATOM 579 N N . ARG A 1 82 ? 29.59906 -1.28841 -8.08873 1.000 26.69591 423 ARG A N 1
ATOM 580 C CA . ARG A 1 82 ? 30.21642 -0.12259 -7.46798 1.000 20.63726 423 ARG A CA 1
ATOM 581 C C . ARG A 1 82 ? 29.46786 1.15967 -7.80872 1.000 21.27183 423 ARG A C 1
ATOM 582 O O . ARG A 1 82 ? 29.48958 2.11325 -7.02225 1.000 23.87931 423 ARG A O 1
ATOM 590 N N . LEU A 1 83 ? 28.80568 1.20579 -8.96833 1.000 19.90155 424 LEU A N 1
ATOM 591 C CA . LEU A 1 83 ? 27.94190 2.34153 -9.27764 1.000 22.38013 424 LEU A CA 1
ATOM 592 C C . LEU A 1 83 ? 26.79564 2.43990 -8.28056 1.000 23.62258 424 LEU A C 1
ATOM 593 O O . LEU A 1 83 ? 26.43255 3.53817 -7.84172 1.000 21.32252 424 LEU A O 1
ATOM 598 N N . MET A 1 84 ? 26.21565 1.29545 -7.91318 1.000 20.56577 425 MET A N 1
ATOM 599 C CA . MET A 1 84 ? 25.14364 1.27606 -6.92461 1.000 17.50470 425 MET A CA 1
ATOM 600 C C . MET A 1 84 ? 25.60466 1.86402 -5.59653 1.000 22.24266 425 MET A C 1
ATOM 601 O O . MET A 1 84 ? 24.85626 2.59623 -4.93810 1.000 24.37504 425 MET A O 1
ATOM 606 N N . PHE A 1 85 ? 26.83961 1.56210 -5.19086 1.000 24.02294 426 PHE A N 1
ATOM 607 C CA . PHE A 1 85 ? 27.35395 2.09251 -3.93278 1.000 23.46088 426 PHE A CA 1
ATOM 608 C C . PHE A 1 85 ? 27.71076 3.56947 -4.05648 1.000 24.64403 426 PHE A C 1
ATOM 609 O O . PHE A 1 85 ? 27.46647 4.35082 -3.12943 1.000 23.28817 426 PHE A O 1
ATOM 617 N N . SER A 1 86 ? 28.28566 3.97157 -5.19395 1.000 20.07999 427 SER A N 1
ATOM 618 C CA . SER A 1 86 ? 28.64933 5.37297 -5.38463 1.000 24.89860 427 SER A CA 1
ATOM 619 C C . SER A 1 86 ? 27.41915 6.27170 -5.36823 1.000 24.56752 427 SER A C 1
ATOM 620 O O . SER A 1 86 ? 27.47052 7.39539 -4.85385 1.000 24.25416 427 SER A O 1
ATOM 623 N N . ASN A 1 87 ? 26.30462 5.79623 -5.93198 1.000 19.87348 428 ASN A N 1
ATOM 624 C CA . ASN A 1 87 ? 25.06453 6.56453 -5.87991 1.000 19.93230 428 ASN A CA 1
ATOM 625 C C . ASN A 1 87 ? 24.62897 6.80693 -4.44041 1.000 18.74431 428 ASN A C 1
ATOM 626 O O . ASN A 1 87 ? 24.17106 7.90337 -4.09860 1.000 20.58489 428 ASN A O 1
ATOM 631 N N . CYS A 1 88 ? 24.77242 5.79643 -3.57932 1.000 20.41576 429 CYS A N 1
ATOM 632 C CA . CYS A 1 88 ? 24.40873 5.96517 -2.17613 1.000 21.59074 429 CYS A CA 1
ATOM 633 C C . CYS A 1 88 ? 25.35646 6.92623 -1.46965 1.000 22.18021 429 CYS A C 1
ATOM 634 O O . CYS A 1 88 ? 24.91516 7.78170 -0.69312 1.000 21.07771 429 CYS A O 1
ATOM 637 N N . TYR A 1 89 ? 26.66236 6.79983 -1.72290 1.000 24.21444 430 TYR A N 1
ATOM 638 C CA . TYR A 1 89 ? 27.62407 7.71414 -1.11510 1.000 21.97319 430 TYR A CA 1
ATOM 639 C C . TYR A 1 89 ? 27.43127 9.14126 -1.61099 1.000 24.04725 430 TYR A C 1
ATOM 640 O O . TYR A 1 89 ? 27.69043 10.09622 -0.87021 1.000 27.34460 430 TYR A O 1
ATOM 649 N N . LYS A 1 90 ? 26.97847 9.30742 -2.85524 1.000 23.25892 431 LYS A N 1
ATOM 650 C CA . LYS A 1 90 ? 26.82371 10.64211 -3.42278 1.000 27.70697 431 LYS A CA 1
ATOM 651 C C . LYS A 1 90 ? 25.57678 11.34240 -2.89662 1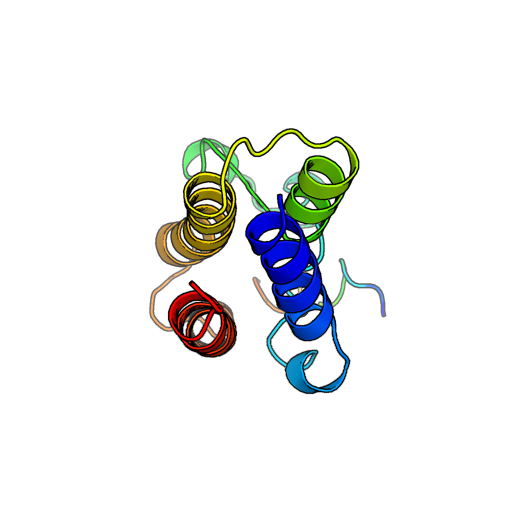.000 26.00909 431 LYS A C 1
ATOM 652 O O . LYS A 1 90 ? 25.63081 12.52597 -2.54565 1.000 24.62804 431 LYS A O 1
ATOM 658 N N . TYR A 1 91 ? 24.45091 10.62916 -2.82628 1.000 26.06204 432 TYR A N 1
ATOM 659 C CA . TYR A 1 91 ? 23.18820 11.26612 -2.46769 1.000 24.39414 432 TYR A CA 1
ATOM 660 C C . TYR A 1 91 ? 23.04511 11.46162 -0.96197 1.000 24.25839 432 TYR A C 1
ATOM 661 O O . TYR A 1 91 ? 22.50576 12.48108 -0.51880 1.000 30.95596 432 TYR A O 1
ATOM 670 N N . ASN A 1 92 ? 23.51018 10.49993 -0.16002 1.000 23.19391 433 ASN A N 1
ATOM 671 C CA . ASN A 1 92 ? 23.23376 10.58629 1.26643 1.000 23.92629 433 ASN A CA 1
ATOM 672 C C . ASN A 1 92 ? 24.37125 11.28138 2.01105 1.000 27.11949 433 ASN A C 1
ATOM 673 O O . ASN A 1 92 ? 25.51336 11.29747 1.54042 1.000 22.90477 433 ASN A O 1
ATOM 678 N N . PRO A 1 93 ? 24.08023 11.86787 3.17647 1.000 29.96241 434 PRO A N 1
ATOM 679 C CA . PRO A 1 93 ? 25.14443 12.48140 3.96676 1.000 24.37951 434 PRO A CA 1
ATOM 680 C C . PRO A 1 93 ? 26.11989 11.42846 4.45753 1.000 26.92525 434 PRO A C 1
ATOM 681 O O . PRO A 1 93 ? 25.75728 10.24790 4.60773 1.000 29.75775 434 PRO A O 1
ATOM 685 N N . PRO A 1 94 ? 27.37272 11.80608 4.72542 1.000 25.00197 435 PRO A N 1
ATOM 686 C CA . PRO A 1 94 ? 28.36630 10.79711 5.13453 1.000 26.88974 435 PRO A CA 1
ATOM 687 C C . PRO A 1 94 ? 28.01506 10.08336 6.42836 1.000 24.87012 435 PRO A C 1
ATOM 688 O O . PRO A 1 94 ? 28.30097 8.88731 6.56697 1.000 24.18129 435 PRO A O 1
ATOM 692 N N . ASP A 1 95 ? 27.39981 10.77939 7.38106 1.000 30.84702 436 ASP A N 1
ATOM 693 C CA . ASP A 1 95 ? 27.05404 10.18698 8.66682 1.000 31.35785 436 ASP A CA 1
ATOM 694 C C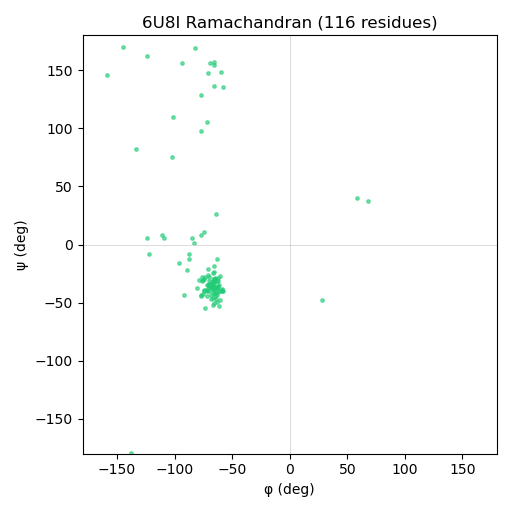 . ASP A 1 95 ? 25.72144 9.44541 8.64515 1.000 32.56783 436 ASP A C 1
ATOM 695 O O . ASP A 1 95 ? 25.27022 8.98608 9.70059 1.000 33.42130 436 ASP A O 1
ATOM 700 N N . HIS A 1 96 ? 25.08799 9.31467 7.48284 1.000 25.49967 437 HIS A N 1
ATOM 701 C CA . HIS A 1 96 ? 23.80326 8.63643 7.40660 1.000 25.60928 437 HIS A CA 1
ATOM 702 C C . HIS A 1 96 ? 23.97327 7.13750 7.62912 1.000 27.34970 437 HIS A C 1
ATOM 703 O O . HIS A 1 96 ? 24.99155 6.54209 7.26620 1.000 30.50348 437 HIS A O 1
ATOM 710 N N . GLU A 1 97 ? 22.95123 6.52849 8.23640 1.000 32.02692 438 GLU A N 1
ATOM 711 C CA . GLU A 1 97 ? 23.01053 5.10584 8.55694 1.000 31.41236 438 GLU A CA 1
ATOM 712 C C . GLU A 1 97 ? 23.10763 4.24499 7.30368 1.000 22.27908 438 GLU A C 1
ATOM 713 O O . GLU A 1 97 ? 23.72939 3.17712 7.33268 1.000 24.39543 438 GLU A O 1
ATOM 719 N N . VAL A 1 98 ? 22.50811 4.68895 6.19592 1.000 23.93288 439 VAL A N 1
ATOM 720 C CA . VAL A 1 98 ? 22.55342 3.90916 4.96502 1.000 26.99860 439 VAL A CA 1
ATOM 721 C C . VAL A 1 98 ? 23.94804 3.91071 4.35194 1.000 24.32162 439 VAL A C 1
ATOM 722 O O . VAL A 1 98 ? 24.27595 3.01560 3.56401 1.000 29.89368 439 VAL A O 1
ATOM 726 N N . VAL A 1 99 ? 24.78638 4.88987 4.69885 1.000 24.48379 440 VAL A N 1
ATOM 727 C CA . VAL A 1 99 ? 26.15908 4.89735 4.20429 1.000 19.09942 440 VAL A CA 1
ATOM 728 C C . VAL A 1 99 ? 26.97618 3.80943 4.89022 1.000 24.99569 440 VAL A C 1
ATOM 729 O O . VAL A 1 99 ? 27.78582 3.12486 4.25194 1.000 28.19242 440 VAL A O 1
ATOM 733 N N . ALA A 1 100 ? 26.77314 3.62485 6.19693 1.000 22.37186 441 ALA A N 1
ATOM 734 C CA . ALA A 1 100 ? 27.46282 2.55127 6.90471 1.000 25.87233 441 ALA A CA 1
ATOM 735 C C . ALA A 1 100 ? 27.02038 1.18570 6.39624 1.000 21.85537 441 ALA A C 1
ATOM 736 O O . ALA A 1 100 ? 27.84023 0.26828 6.26996 1.000 21.60293 441 ALA A O 1
ATOM 738 N N . MET A 1 101 ? 25.72773 1.03449 6.09481 1.000 22.15986 442 MET A N 1
ATOM 739 C CA . MET A 1 10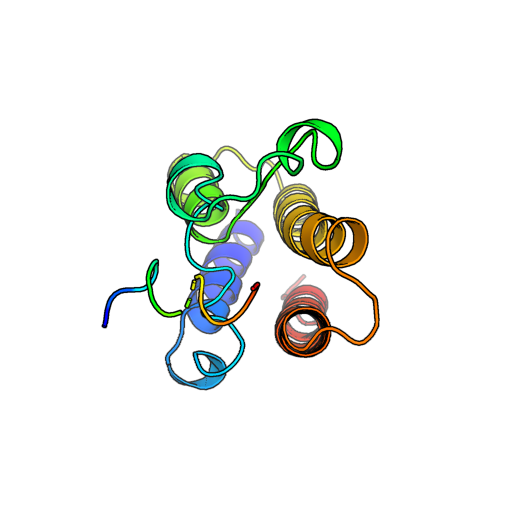1 ? 25.23880 -0.22215 5.53743 1.000 20.74654 442 MET A CA 1
ATOM 740 C C . MET A 1 101 ? 25.81211 -0.47844 4.14977 1.000 20.17376 442 MET A C 1
ATOM 741 O O . MET A 1 101 ? 25.99789 -1.63739 3.76076 1.000 21.86742 442 MET A O 1
ATOM 746 N N . ALA A 1 102 ? 26.09989 0.58404 3.39364 1.000 23.42010 443 ALA A N 1
ATOM 747 C CA . ALA A 1 102 ? 26.67879 0.41138 2.06560 1.000 20.37162 443 ALA A CA 1
ATOM 748 C C . ALA A 1 102 ? 28.13401 -0.02862 2.14953 1.000 21.58870 443 ALA A C 1
ATOM 749 O O . ALA A 1 102 ? 28.58018 -0.86660 1.35675 1.000 22.09641 443 ALA A O 1
ATOM 751 N N . ARG A 1 103 ? 28.89226 0.52813 3.09822 1.000 21.15452 444 ARG A N 1
ATOM 752 C CA . ARG A 1 103 ? 30.27579 0.09817 3.27412 1.000 23.96185 444 ARG A CA 1
ATOM 753 C C . ARG A 1 103 ? 30.34466 -1.36366 3.69257 1.000 20.76427 444 ARG A C 1
ATOM 754 O O . ARG A 1 103 ? 31.25491 -2.09249 3.28102 1.000 22.23070 444 ARG A O 1
ATOM 762 N N . LYS A 1 104 ? 29.39057 -1.80948 4.51316 1.000 23.15038 445 LYS A N 1
ATOM 763 C CA . LYS A 1 104 ? 29.35141 -3.21201 4.91413 1.000 21.02316 445 LYS A CA 1
ATOM 764 C C . LYS A 1 104 ? 29.16208 -4.12167 3.70931 1.000 22.87513 445 LYS A C 1
ATOM 765 O O . LYS A 1 104 ? 29.92994 -5.06850 3.50291 1.000 27.09299 445 LYS A O 1
ATOM 771 N N . LEU A 1 105 ? 28.13342 -3.85173 2.90363 1.000 25.04687 446 LEU A N 1
ATOM 772 C CA . LEU A 1 105 ? 27.85290 -4.70883 1.75780 1.000 27.14185 446 LEU A CA 1
ATO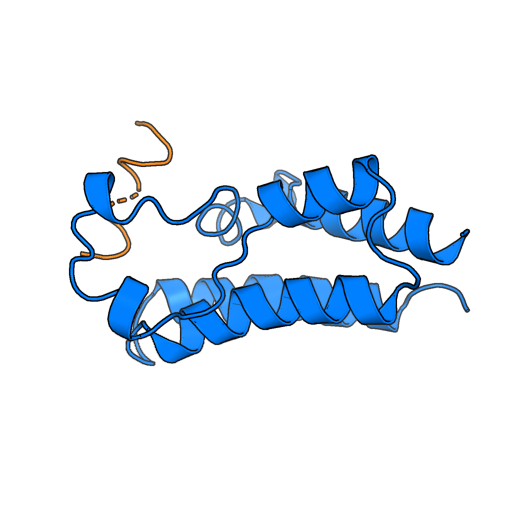M 773 C C . LEU A 1 105 ? 28.96091 -4.61953 0.71682 1.000 22.77709 446 LEU A C 1
ATOM 774 O O . LEU A 1 105 ? 29.28840 -5.61848 0.06549 1.000 26.45590 446 LEU A O 1
ATOM 779 N N . GLN A 1 106 ? 29.55559 -3.43556 0.54938 1.000 20.43244 447 GLN A N 1
ATOM 780 C CA . GLN A 1 106 ? 30.64396 -3.29840 -0.41258 1.000 21.26687 447 GLN A CA 1
ATOM 781 C C . GLN A 1 106 ? 31.86829 -4.09317 0.02382 1.000 23.85061 447 GLN A C 1
ATOM 782 O O . GLN A 1 106 ? 32.55816 -4.68717 -0.81300 1.000 22.76816 447 GLN A O 1
ATOM 788 N N . ASP A 1 107 ? 32.15176 -4.12151 1.32897 1.000 21.00897 448 ASP A N 1
ATOM 789 C CA . ASP A 1 107 ? 33.26256 -4.93029 1.82059 1.000 22.07269 448 ASP A CA 1
ATOM 790 C C . ASP A 1 107 ? 33.03422 -6.40740 1.52910 1.000 28.11147 448 ASP A C 1
ATOM 791 O O . ASP A 1 107 ? 33.97603 -7.13438 1.19226 1.000 27.81410 448 ASP A O 1
ATOM 796 N N . VAL A 1 108 ? 31.78641 -6.86780 1.64474 1.000 25.32944 449 VAL A N 1
ATOM 797 C CA . VAL A 1 108 ? 31.46977 -8.24655 1.28359 1.000 26.85471 449 VAL A CA 1
ATOM 798 C C . VAL A 1 108 ? 31.68985 -8.46750 -0.20717 1.000 26.11986 449 VAL A C 1
ATOM 799 O O . VAL A 1 108 ? 32.23633 -9.49624 -0.62458 1.000 27.74832 449 VAL A O 1
ATOM 803 N N . PHE A 1 109 ? 31.27799 -7.50188 -1.03228 1.000 26.39889 450 PHE A N 1
ATOM 804 C CA . PHE A 1 109 ? 31.44214 -7.63852 -2.47597 1.000 25.71852 450 PHE A CA 1
ATOM 805 C C . PHE A 1 109 ? 32.91346 -7.62370 -2.87224 1.000 23.77334 450 PHE A C 1
ATOM 806 O O . PHE A 1 109 ? 33.37873 -8.51617 -3.59010 1.000 23.53363 450 PHE A O 1
ATOM 814 N N . GLU A 1 110 ? 33.66015 -6.61162 -2.41715 1.000 22.92234 451 GLU A N 1
ATOM 815 C CA . GLU A 1 110 ? 35.05076 -6.46252 -2.83966 1.000 23.91753 451 GLU A CA 1
ATOM 816 C C . GLU A 1 110 ? 35.87772 -7.69115 -2.48296 1.000 23.73253 451 GLU A C 1
ATOM 817 O O . GLU A 1 110 ? 36.74585 -8.10891 -3.25786 1.000 27.05104 451 GLU A O 1
ATOM 823 N N . MET A 1 111 ? 35.62016 -8.28764 -1.31768 1.000 19.30183 452 MET A N 1
ATOM 824 C CA . MET A 1 111 ? 36.36981 -9.47320 -0.91457 1.000 26.73026 452 MET A CA 1
ATOM 825 C C . MET A 1 111 ? 36.08122 -10.64890 -1.84012 1.000 29.67596 452 MET A C 1
ATOM 826 O O . MET A 1 111 ? 37.00671 -11.29551 -2.34519 1.000 28.39141 452 MET A O 1
ATOM 831 N N . ARG A 1 112 ? 34.80019 -10.93977 -2.07923 1.000 28.44304 453 ARG A N 1
ATOM 832 C CA . ARG A 1 112 ? 34.45719 -12.06101 -2.94828 1.000 27.84546 453 ARG A CA 1
ATOM 833 C C . ARG A 1 112 ? 34.79327 -11.76129 -4.40365 1.000 31.26540 453 ARG A C 1
ATOM 834 O O . ARG A 1 112 ? 35.18770 -12.66282 -5.15242 1.000 35.74224 453 ARG A O 1
ATOM 842 N N . PHE A 1 113 ? 34.64147 -10.50421 -4.82514 1.000 26.55167 454 PHE A N 1
ATOM 843 C CA . PH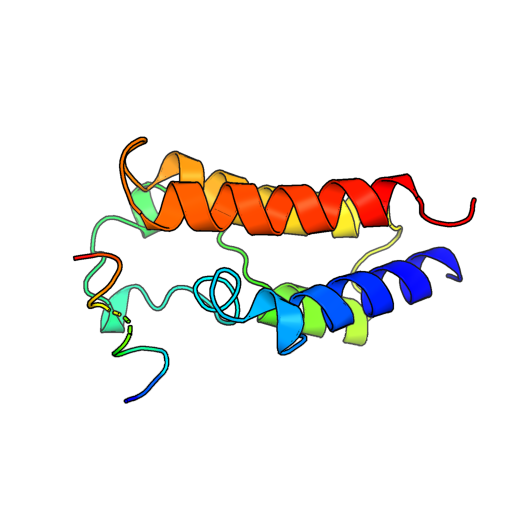E A 1 113 ? 34.99009 -10.14340 -6.19563 1.000 28.61615 454 PHE A CA 1
ATOM 844 C C . PHE A 1 113 ? 36.49023 -10.27718 -6.43305 1.000 34.18350 454 PHE A C 1
ATOM 845 O O . PHE A 1 113 ? 36.91922 -10.69204 -7.51582 1.000 31.46731 454 PHE A O 1
ATOM 853 N N . ALA A 1 114 ? 37.30209 -9.94195 -5.42773 1.000 28.15007 455 ALA A N 1
ATOM 854 C CA . ALA A 1 114 ? 38.74847 -10.08925 -5.55019 1.000 31.16201 455 ALA A CA 1
ATOM 855 C C . ALA A 1 114 ? 39.17277 -11.54866 -5.45015 1.000 28.23652 455 ALA A C 1
ATOM 856 O O . ALA A 1 114 ? 40.06442 -11.98907 -6.18422 1.000 34.27687 455 ALA A O 1
ATOM 858 N N . LYS A 1 115 ? 38.54653 -12.31172 -4.55389 1.000 34.90699 456 LYS A N 1
ATOM 859 C CA . LYS A 1 115 ? 38.83148 -13.73951 -4.39202 1.000 31.00563 456 LYS A CA 1
ATOM 860 C C . LYS A 1 115 ? 38.25769 -14.59705 -5.51218 1.000 31.18723 456 LYS A C 1
ATOM 861 O O . LYS A 1 115 ? 38.26707 -15.82725 -5.36958 1.000 35.83237 456 LYS A O 1
ATOM 867 N N . MET A 1 116 ? 37.76468 -14.00302 -6.59424 1.000 35.52510 457 MET A N 1
ATOM 868 C CA . MET A 1 116 ? 37.16415 -14.78297 -7.66537 1.000 38.93825 457 MET A CA 1
ATOM 869 C C . MET A 1 116 ? 38.22085 -15.65433 -8.34173 1.000 51.70795 457 MET A C 1
ATOM 870 O O . MET A 1 116 ? 39.33730 -15.19019 -8.59750 1.000 50.53499 457 MET A O 1
ATOM 875 N N . PRO A 1 117 ? 37.90721 -16.91956 -8.62571 1.000 51.67467 458 PRO A N 1
ATOM 876 C CA . PRO A 1 117 ? 38.86299 -17.77363 -9.34161 1.000 51.04016 458 PRO A CA 1
ATOM 877 C C . PRO A 1 117 ? 39.23394 -17.17675 -10.69100 1.000 61.20847 458 PRO A C 1
ATOM 878 O O . PRO A 1 117 ? 38.37838 -16.69572 -11.43713 1.000 63.33982 458 PRO A O 1
ATOM 882 N N . ASP A 1 118 ? 40.52675 -17.20897 -10.99583 1.000 67.13340 459 ASP A N 1
ATOM 883 C CA . ASP A 1 118 ? 41.04367 -16.57141 -12.19943 1.000 66.21581 459 ASP A CA 1
ATOM 884 C C . ASP A 1 118 ? 41.40506 -17.60290 -13.26319 1.000 70.53767 459 ASP A C 1
ATOM 885 O O . ASP A 1 118 ? 41.44402 -17.29269 -14.45385 1.000 64.37666 459 ASP A O 1
ATOM 893 N N . TRP B 2 2 ? 5.66957 -2.39202 6.74513 1.000 36.02373 1 TRP B N 1
ATOM 894 C CA . TRP B 2 2 ? 6.10865 -3.78561 6.68726 1.000 32.03511 1 TRP B CA 1
ATOM 895 C C . TRP B 2 2 ? 6.86900 -4.09904 5.39423 1.000 36.90506 1 TRP B C 1
ATOM 896 O O . TRP B 2 2 ? 7.64359 -5.05657 5.32971 1.000 37.19249 1 TRP B O 1
ATOM 907 N N . SER B 2 3 ? 6.61051 -3.30381 4.35810 1.000 28.93082 2 SER B N 1
ATOM 908 C CA . SER B 2 3 ? 7.17080 -3.56419 3.04399 1.000 28.55719 2 SER B CA 1
ATOM 909 C C . SER B 2 3 ? 8.59209 -3.01655 2.94779 1.000 26.20385 2 SER B C 1
ATOM 910 O O . SER B 2 3 ? 9.07085 -2.28646 3.81941 1.000 30.08441 2 SER B O 1
ATOM 913 N N . TRP B 2 4 ? 9.27786 -3.40047 1.86864 1.000 28.07833 3 TRP B N 1
ATOM 914 C CA . TRP B 2 4 ? 10.59460 -2.83763 1.58945 1.000 23.81520 3 TRP B CA 1
ATOM 915 C C . TRP B 2 4 ? 10.51645 -1.32469 1.45080 1.000 27.33881 3 TRP B C 1
ATOM 916 O O . TRP B 2 4 ? 11.39111 -0.60032 1.94115 1.000 27.91185 3 TRP B O 1
ATOM 927 N N . LEU B 2 5 ? 9.45548 -0.82952 0.80804 1.000 27.78997 4 LEU B N 1
ATOM 928 C CA . LEU B 2 5 ? 9.30468 0.60913 0.61905 1.000 28.43181 4 LEU B CA 1
ATOM 929 C C . LEU B 2 5 ? 9.09779 1.33102 1.94506 1.000 28.03690 4 LEU B C 1
ATOM 930 O O . LEU B 2 5 ? 9.59982 2.44614 2.13068 1.000 31.29462 4 LEU B O 1
ATOM 935 N N . CYS B 2 6 ? 8.35995 0.71900 2.87711 1.000 26.29207 5 CYS B N 1
ATOM 936 C CA . CYS B 2 6 ? 8.15311 1.35206 4.17652 1.000 33.12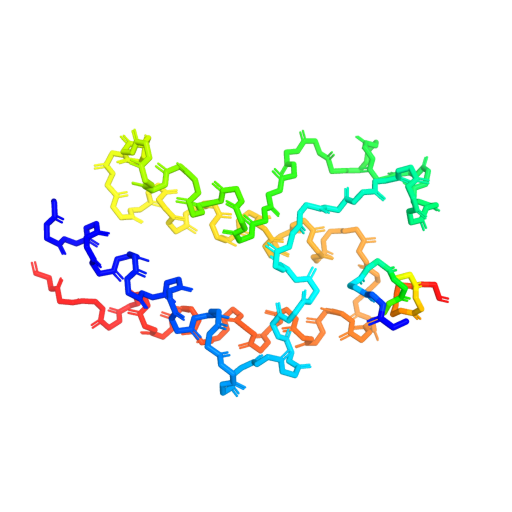894 5 CYS B CA 1
ATOM 937 C C . CYS B 2 6 ? 9.45542 1.43957 4.95883 1.000 29.37429 5 CYS B C 1
ATOM 938 O O . CYS B 2 6 ? 9.77611 2.48676 5.53192 1.000 27.92673 5 CYS B O 1
ATOM 941 N N . LYS B 2 7 ? 10.21530 0.35508 4.99018 1.000 26.19354 6 LYS B N 1
ATOM 942 C CA . LYS B 2 7 ? 11.49441 0.33378 5.67813 1.000 26.39197 6 LYS B CA 1
ATOM 943 C C . LYS B 2 7 ? 12.47086 1.29202 5.01443 1.000 25.69967 6 LYS B C 1
ATOM 944 O O . LYS B 2 7 ? 13.26093 1.96409 5.68224 1.000 25.06301 6 LYS B O 1
ATOM 962 N N . TYR B 2 9 ? 11.70703 3.96283 3.27685 1.000 31.78760 8 TYR B N 1
ATOM 963 C CA . TYR B 2 9 ? 11.24323 5.31646 3.56507 1.000 22.82524 8 TYR B CA 1
ATOM 964 C C . TYR B 2 9 ? 11.69976 5.77856 4.94825 1.000 30.46519 8 TYR B C 1
ATOM 965 O O . TYR B 2 9 ? 12.21865 6.88530 5.10575 1.000 26.06464 8 TYR B O 1
ATOM 974 N N . ASN B 2 10 ? 11.49962 4.92118 5.95177 1.000 27.06828 9 ASN B N 1
ATOM 975 C CA . ASN B 2 10 ? 11.87167 5.28507 7.31476 1.000 30.32409 9 ASN B CA 1
ATOM 976 C C . ASN B 2 10 ? 13.38338 5.34154 7.49398 1.000 30.04296 9 ASN B C 1
ATOM 977 O O . ASN B 2 10 ? 13.87576 6.08840 8.34703 1.000 28.05231 9 ASN B O 1
ATOM 982 N N . LEU B 2 11 ? 14.13422 4.57176 6.70302 1.000 37.16981 10 LEU B N 1
ATOM 983 C CA . LEU B 2 11 ? 15.58898 4.60111 6.81745 1.000 27.02702 10 LEU B CA 1
ATOM 984 C C . LEU B 2 11 ? 16.16316 5.90236 6.27079 1.000 27.21169 10 LEU B C 1
ATOM 985 O O . LEU B 2 11 ? 17.04147 6.50965 6.89460 1.000 26.92123 10 LEU B O 1
ATOM 990 N N . ILE B 2 12 ? 15.67994 6.34739 5.10954 1.000 24.22798 11 ILE B N 1
ATOM 991 C CA . ILE B 2 12 ? 16.23990 7.53984 4.48014 1.000 30.47912 11 ILE B CA 1
ATOM 992 C C . ILE B 2 12 ? 15.80944 8.79362 5.23198 1.000 33.37641 11 ILE B C 1
ATOM 993 O O . ILE B 2 12 ? 16.64383 9.60287 5.65389 1.000 39.51786 11 ILE B O 1
ATOM 998 N N . HIS B 2 13 ? 14.50570 8.97306 5.41038 1.000 33.17074 12 HIS B N 1
ATOM 999 C CA . HIS B 2 13 ? 13.97964 10.16362 6.06689 1.000 33.53859 12 HIS B CA 1
ATOM 1000 C C . HIS B 2 13 ? 14.16603 10.10029 7.57870 1.000 34.46272 12 HIS B C 1
ATOM 1001 O O . HIS B 2 13 ? 14.21076 11.13157 8.25017 1.000 40.45462 12 HIS B O 1
#

Radius of gyration: 14.27 Å; Cα contacts (8 Å, |Δi|>4): 117; chains: 2; bounding box: 35×35×30 Å

Organism: Homo sapiens (NCBI:txid9606)

GO terms:
  GO:0005694 chromosome (C, IDA)
  GO:0003682 chromatin binding (F, IDA)
  GO:0006338 chromatin remodeling (P, IDA)
  GO:0140119 histone H3K27ac reader activity (F, IDA)
  GO:2000002 negative regulation of DNA damage checkpoint (P, IMP)
  GO:0006974 DNA damage response (P, IMP)
  GO:0005515 protein binding (F, IPI)
  GO:0043922 host-mediated suppression of viral transcription (P, IDA)
  GO:0106140 P-TEFb complex binding (F, IDA)
  GO:0099122 RNA polymerase II C-terminal domain binding (F, IDA)
  GO:0000794 condensed nuclear chromosome (C, IDA)
  GO:0008353 RNA polymerase II CTD heptapeptide repeat kinase activity (F, IMP)
  GO:0010971 positive regulation of G2/M transition of mitotic cell cycle (P, IMP)
  GO:0032968 positive regulation of transcription elongation by RNA polymerase II (P, IMP)
  GO:0006357 regulation of transcription by RNA polymerase II (P, IMP)
  GO:0005634 nucleus (C, IDA)
  GO:0000976 transcription cis-regulatory region binding (F, IDA)
  GO:0002039 p53 binding (F, IDA)
  GO:0043123 positive regulation of canonical NF-kappaB signal transduction (P, IDA)
  GO:0045944 positive regulation of transcription by RNA polymerase II (P, IDA)

Sequence (120 aa):
SEQLKCCSGILKEMFAKKHAAYAWPFYKPVDVEALGLHDYCDIIKHPMDMSTIKSKLEAREYRDAQEFGADVRLMFSNCYKYNPPDHEVVAMARKLQDVFEMRFAKMPDWSWLCKYNLIH

Solvent-accessible surface area: 7330 Å² total

B-factor: mean 28.98, std 8.78, range [11.51, 80.42]

InterPro domains:
  IPR001487 Bromodomain [PF00439] (70-151)
  IPR001487 Bromodomain [PF00439] (357-444)
  IPR001487 Bromodomain [PR00503] (78-91)
  IPR001487 Bromodomain [PR00503] (94-110)
  IPR001487 Bromodomain [PR00503] (110-128)
  IPR001487 Bromodomain [PR00503] (421-440)
  IPR001487 Bromodomain [PS50014] (75-147)
  IPR001487 Bromodomain [PS50014] (368-440)
  IPR001487 Bromodomain [SM00297] (56-166)
  IPR001487 Bromodomain [SM00297] (350-459)
  IPR018359 Bromodomain, conserved site [PS00633] (80-139)
  IPR027353 NET domain [PF17035] (609-672)
  IPR027353 NET domain [PS51525] (600-682)
  IPR031354 Bromodomain protein 4, C-terminal [PF17105] (1319-1362)
  IPR036427 Bromodomain-like superfamily [G3DSA:1.20.920.10] (46-179)
  IPR036427 Bromodomain-like superfamily [G3DSA:1.20.920.10] (339-464)
  IPR036427 Bromodomain-like superfamily [SSF47370] (42-171)
  IPR036427 Bromodomain-like superfamily [SSF47370] (331-467)
  IPR038336 NET domain superfamily [G3DSA:1.20.1270.220] (602-682)
  IPR043508 Brdt, bromodomain, repeat I [cd05497] (58-164)

Secondary structure (DSSP, 8-state):
-HHHHHHHHHHHHHHSGGGHHHHGGGSS---HHHHT-TTHHHH-SS---HHHHHHHHHTT--SSHHHHHHHHHHHHHHHHHHS-TT-HHHHHHHHHHHHHHHHHHT---/--TTT--TTT-

Foldseek 3Di:
DLLLVLLLVLLVVLVDPVLCVLSVVQADWDPCVVVVVVCLCVFQVDEAGSPVLNVCSVVVVDPGVVSSVVRLVSNLVSVPRPDDCPDPNNVSSVVSVVSNVVSSVVGDD/DDPVVCVVVVD